Protein AF-A0A3G9GQE6-F1 (afdb_monomer_lite)

pLDDT: mean 73.75, std 19.45, range [26.8, 95.25]

Radius of gyration: 18.32 Å; chains: 1; bounding box: 42×32×56 Å

Foldseek 3Di:
DDDDLPDDPPQVPFAEEAEDQDPPPGDDDAQVNLCVLVVNDPDDRPDHHYDPDLVVSVVCVLVVRGDYDDDLVVCQVVVVVVSDDDSDPRDDDDPDDDDDDDDPVCPPPPVSVVVVVVVVVVVPPQRVPDPPPPDDDDDDDDDD

Secondary structure (DSSP, 8-state):
------SPP-GGGSPEEEE---STT--PPPHHHHHHHTT--SS-TT-S-EESSHHHHHHHHHTTS-EE---HHHHHHHHHTTSS----------S--------GGGTT-HHHHHHHHHHHHHTTSPPTT----S--PPP-PPP-

InterPro domains:
  IPR005119 LysR, substrate-binding [PF03466] (22-122)
  IPR058163 LysR-type transcriptional regulator, proteobacterial-type [PTHR30537] (5-123)

Sequence (144 aa):
MSVELQQAPDFQCKTLLHVRSAPPSAHYPTWRQWFGEAGIMHLEPEAGPVFSEAYMALQAAMAGQGLVLGQSILVDHDMAAGRLVRMLDTPVSLRMSYYLLYPQQSQGELAFELFRTWLLDEIRLPLYGSTVSAGGQNPVLPHA

Organism: NCBI:txid332411

Structure (mmCIF, N/CA/C/O backbone):
data_AF-A0A3G9GQE6-F1
#
_entry.id   AF-A0A3G9GQE6-F1
#
loop_
_atom_site.group_PDB
_atom_site.id
_atom_site.type_symbol
_atom_site.label_atom_id
_atom_site.label_alt_id
_atom_site.label_comp_id
_atom_site.label_asym_id
_atom_site.label_entity_id
_atom_site.label_seq_id
_atom_site.pdbx_PDB_ins_code
_atom_site.Cartn_x
_atom_site.Cartn_y
_atom_site.Cartn_z
_atom_site.occupancy
_atom_site.B_iso_or_equiv
_atom_site.auth_seq_id
_atom_site.auth_comp_id
_atom_site.auth_asym_id
_atom_site.auth_atom_id
_atom_site.pdbx_PDB_model_num
ATOM 1 N N . MET A 1 1 ? -8.064 -12.660 -25.146 1.00 33.03 1 MET A N 1
ATOM 2 C CA . MET A 1 1 ? -6.657 -12.669 -25.596 1.00 33.03 1 MET A CA 1
ATOM 3 C C . MET A 1 1 ? -5.794 -12.695 -24.354 1.00 33.03 1 MET A C 1
ATOM 5 O O . MET A 1 1 ? -5.669 -11.675 -23.693 1.00 33.03 1 MET A O 1
ATOM 9 N N . SER A 1 2 ? -5.318 -13.879 -23.983 1.00 32.25 2 SER A N 1
ATOM 10 C CA . SER A 1 2 ? -4.455 -14.085 -22.821 1.00 32.25 2 SER A CA 1
ATOM 11 C C . SER A 1 2 ? -3.028 -13.728 -23.226 1.00 32.25 2 SER A C 1
ATOM 13 O O . SER A 1 2 ? -2.496 -14.328 -24.154 1.00 32.25 2 SER A O 1
ATOM 15 N N . VAL A 1 3 ? -2.444 -12.711 -22.598 1.00 32.44 3 VAL A N 1
ATOM 16 C CA . VAL A 1 3 ? -1.030 -12.370 -22.782 1.00 32.44 3 VAL A CA 1
ATOM 17 C C . VAL A 1 3 ? -0.255 -13.133 -21.714 1.00 32.44 3 VAL A C 1
ATOM 19 O O . VAL A 1 3 ? -0.308 -12.782 -20.538 1.00 32.44 3 VAL A O 1
ATOM 22 N N . GLU A 1 4 ? 0.425 -14.204 -22.116 1.00 34.69 4 GLU A N 1
ATOM 23 C CA . GLU A 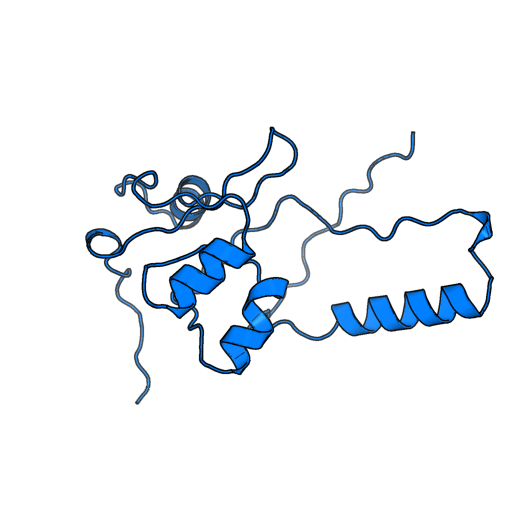1 4 ? 1.463 -14.847 -21.309 1.00 34.69 4 GLU A CA 1
ATOM 24 C C . GLU A 1 4 ? 2.652 -13.883 -21.173 1.00 34.69 4 GLU A C 1
ATOM 26 O O . GLU A 1 4 ? 3.392 -13.645 -22.123 1.00 34.69 4 GLU A O 1
ATOM 31 N N . LEU A 1 5 ? 2.841 -13.309 -19.983 1.00 39.94 5 LEU A N 1
ATOM 32 C CA . LEU A 1 5 ? 3.949 -12.402 -19.646 1.00 39.94 5 LEU A CA 1
ATOM 33 C C . LEU A 1 5 ? 5.249 -13.164 -19.297 1.00 39.94 5 LEU A C 1
ATOM 35 O O . LEU A 1 5 ? 5.945 -12.820 -18.349 1.00 39.94 5 LEU A O 1
ATOM 39 N N . GLN A 1 6 ? 5.612 -14.203 -20.062 1.00 40.12 6 GLN A N 1
ATOM 40 C CA . GLN A 1 6 ? 6.830 -15.004 -19.817 1.00 40.12 6 GLN A CA 1
ATOM 41 C C . GLN A 1 6 ? 8.151 -14.335 -20.248 1.00 40.12 6 GLN A C 1
ATOM 43 O O . GLN A 1 6 ? 9.208 -14.961 -20.206 1.00 40.12 6 GLN A O 1
ATOM 48 N N . GLN A 1 7 ? 8.137 -13.062 -20.636 1.00 44.66 7 GLN A N 1
ATOM 49 C CA . GLN A 1 7 ? 9.364 -12.301 -20.864 1.00 44.66 7 GLN A CA 1
ATOM 50 C C . GLN A 1 7 ? 9.585 -11.386 -19.666 1.00 44.66 7 GLN A C 1
ATOM 52 O O . GLN A 1 7 ? 8.688 -10.621 -19.314 1.00 44.66 7 GLN A O 1
ATOM 57 N N . ALA A 1 8 ? 10.761 -11.490 -19.031 1.00 49.56 8 ALA A N 1
ATOM 58 C CA . ALA A 1 8 ? 11.165 -10.576 -17.968 1.00 49.56 8 ALA A CA 1
ATOM 59 C C . ALA A 1 8 ? 10.885 -9.145 -18.453 1.00 49.56 8 ALA A C 1
ATOM 61 O O . ALA A 1 8 ? 11.387 -8.775 -19.519 1.00 49.56 8 ALA A O 1
ATOM 62 N N . PRO A 1 9 ? 10.020 -8.380 -17.765 1.00 56.22 9 PRO A N 1
ATOM 63 C CA . PRO A 1 9 ? 9.623 -7.079 -18.258 1.00 56.22 9 PRO A CA 1
ATOM 64 C C . PRO A 1 9 ? 10.869 -6.226 -18.427 1.00 56.22 9 PRO A C 1
ATOM 66 O O . PRO A 1 9 ? 11.751 -6.225 -17.569 1.00 56.22 9 PRO A O 1
ATOM 69 N N . ASP A 1 10 ? 10.952 -5.530 -19.557 1.00 62.34 10 ASP A N 1
ATOM 70 C CA . ASP A 1 10 ? 12.074 -4.650 -19.834 1.00 62.34 10 ASP A CA 1
ATOM 71 C C . ASP A 1 10 ? 12.004 -3.434 -18.901 1.00 62.34 10 ASP A C 1
ATOM 73 O O . ASP A 1 10 ? 11.392 -2.403 -19.195 1.00 62.34 10 ASP A O 1
ATOM 77 N N . PHE A 1 11 ? 12.597 -3.595 -17.720 1.00 62.88 11 PHE A N 1
ATOM 78 C CA . PHE A 1 11 ? 12.729 -2.551 -16.717 1.00 62.88 11 PHE A CA 1
ATOM 79 C C . PHE A 1 11 ? 13.623 -1.407 -17.204 1.00 62.88 11 PHE A C 1
ATOM 81 O O . PHE A 1 11 ? 13.519 -0.308 -16.666 1.00 62.88 11 PHE A O 1
ATOM 88 N N . GLN A 1 12 ? 14.458 -1.620 -18.232 1.00 60.50 12 GLN A N 1
ATOM 89 C CA . GLN A 1 12 ? 15.376 -0.592 -18.734 1.00 60.50 12 GLN A CA 1
ATOM 90 C C . GLN A 1 12 ? 14.626 0.577 -19.389 1.00 60.50 12 GLN A C 1
ATOM 92 O O . GLN A 1 12 ? 15.123 1.701 -19.389 1.00 60.50 12 GLN A O 1
ATOM 97 N N . CYS A 1 13 ? 13.406 0.344 -19.885 1.00 60.22 13 CYS A N 1
ATOM 98 C CA . CYS A 1 13 ? 12.581 1.368 -20.530 1.00 60.22 13 CYS A CA 1
ATOM 99 C C . CYS A 1 13 ? 11.492 1.970 -19.621 1.00 60.22 13 CYS A C 1
ATOM 101 O O . CYS A 1 13 ? 10.668 2.758 -20.098 1.00 60.22 13 CYS A O 1
ATOM 103 N N . LYS A 1 14 ? 11.414 1.585 -18.339 1.00 75.44 14 LYS A N 1
ATOM 104 C CA . LYS A 1 14 ? 10.328 2.005 -17.436 1.00 75.44 14 LYS A CA 1
ATOM 105 C C . LYS A 1 14 ? 10.869 2.779 -16.241 1.00 75.44 14 LYS A C 1
ATOM 107 O O . LYS A 1 14 ? 11.758 2.321 -15.537 1.00 75.44 14 LYS A O 1
ATOM 112 N N . THR A 1 15 ? 10.271 3.937 -15.975 1.00 86.75 15 THR A N 1
ATOM 113 C CA . THR A 1 15 ? 10.557 4.721 -14.772 1.00 86.75 15 THR A CA 1
ATOM 114 C C . THR A 1 15 ? 10.114 3.947 -13.534 1.00 86.75 15 THR A C 1
ATOM 116 O O . THR A 1 15 ? 8.944 3.574 -13.423 1.00 86.75 15 THR A O 1
ATOM 119 N N . LEU A 1 16 ? 11.031 3.731 -12.594 1.00 89.06 16 LEU A N 1
ATOM 120 C CA . LEU A 1 16 ? 10.719 3.175 -11.282 1.00 89.06 16 LEU A CA 1
ATOM 121 C C . LEU A 1 16 ? 10.343 4.318 -10.338 1.00 89.06 16 LEU A C 1
ATOM 123 O O . LEU A 1 16 ? 11.099 5.272 -10.154 1.00 89.06 16 LEU A O 1
ATOM 127 N N . LEU A 1 17 ? 9.145 4.244 -9.773 1.00 90.75 17 LEU A N 1
ATOM 128 C CA . LEU A 1 17 ? 8.634 5.202 -8.803 1.00 90.75 17 LEU A CA 1
ATOM 129 C C . LEU A 1 17 ? 8.985 4.702 -7.404 1.00 90.75 17 LEU A C 1
ATOM 131 O O . LEU A 1 17 ? 8.711 3.549 -7.049 1.00 90.75 17 LEU A O 1
ATOM 135 N N . HIS A 1 18 ? 9.594 5.581 -6.617 1.00 89.12 18 HIS A N 1
ATOM 136 C CA . HIS A 1 18 ? 10.121 5.267 -5.295 1.00 89.12 18 HIS A CA 1
ATOM 137 C C . HIS A 1 18 ? 9.292 5.933 -4.210 1.00 89.12 18 HIS A C 1
ATOM 139 O O . HIS A 1 18 ? 8.846 7.069 -4.361 1.00 89.12 18 HIS A O 1
ATOM 145 N N . VAL A 1 19 ? 9.145 5.255 -3.078 1.00 86.44 19 VAL A N 1
ATOM 146 C CA . VAL A 1 19 ? 8.570 5.838 -1.864 1.00 86.44 19 VAL A CA 1
ATOM 147 C C . VAL A 1 19 ? 9.692 6.000 -0.858 1.00 86.44 19 VAL A C 1
ATOM 149 O O . VAL A 1 19 ? 10.452 5.066 -0.600 1.00 86.44 19 VAL A O 1
ATOM 152 N N . ARG A 1 20 ? 9.814 7.199 -0.295 1.00 81.81 20 ARG A N 1
ATOM 153 C CA . ARG A 1 20 ? 10.787 7.505 0.743 1.00 81.81 20 ARG A CA 1
ATOM 154 C C . ARG A 1 20 ? 10.504 6.618 1.947 1.00 81.81 20 ARG A C 1
ATOM 156 O O . ARG A 1 20 ? 9.512 6.793 2.644 1.00 81.81 20 ARG A O 1
ATOM 163 N N . SER A 1 21 ? 11.406 5.687 2.208 1.00 65.81 21 SER A N 1
ATOM 164 C CA . SER A 1 21 ? 11.436 4.991 3.483 1.00 65.81 21 SER A CA 1
ATOM 165 C C . SER A 1 21 ? 11.878 5.986 4.557 1.00 65.81 21 SER A C 1
ATOM 167 O O . SER A 1 21 ? 12.932 6.613 4.428 1.00 65.81 21 SER A O 1
ATOM 169 N N . ALA A 1 22 ? 11.081 6.151 5.610 1.00 54.38 22 ALA A N 1
ATOM 170 C CA . ALA A 1 22 ? 11.507 6.858 6.817 1.00 54.38 22 ALA A CA 1
ATOM 171 C C . ALA A 1 22 ? 12.584 6.000 7.561 1.00 54.38 22 ALA A C 1
ATOM 173 O O . ALA A 1 22 ? 12.948 4.937 7.041 1.00 54.38 22 ALA A O 1
ATOM 174 N N . PRO A 1 23 ? 13.165 6.441 8.704 1.00 52.03 23 PRO A N 1
ATOM 175 C CA . PRO A 1 23 ? 14.350 5.816 9.334 1.00 52.03 23 PRO A CA 1
ATOM 176 C C . PRO A 1 23 ? 14.163 4.306 9.664 1.00 52.03 23 PRO A C 1
ATOM 178 O O . PRO A 1 23 ? 13.052 3.807 9.505 1.00 52.03 23 PRO A O 1
ATOM 181 N N . PRO A 1 24 ? 15.212 3.562 10.107 1.00 50.72 24 PRO A N 1
ATOM 182 C CA . PRO A 1 24 ? 15.397 2.090 10.015 1.00 50.72 24 PRO A CA 1
ATOM 183 C C . PRO A 1 24 ? 14.236 1.147 10.382 1.00 50.72 24 PRO A C 1
ATOM 185 O O . PRO A 1 24 ? 14.308 -0.048 10.117 1.00 50.72 24 PRO A O 1
ATOM 188 N N . SER A 1 25 ? 13.192 1.655 11.028 1.00 50.91 25 SER A N 1
ATOM 189 C CA . SER A 1 25 ? 12.010 0.928 11.474 1.00 50.91 25 SER A CA 1
ATOM 190 C C . SER A 1 25 ? 10.818 0.977 10.513 1.00 50.91 25 SER A C 1
ATOM 192 O O . SER A 1 25 ? 9.900 0.191 10.706 1.00 50.91 25 SER A O 1
ATOM 194 N N . ALA A 1 26 ? 10.793 1.853 9.502 1.00 54.91 26 ALA A N 1
ATOM 195 C CA . ALA A 1 26 ? 9.646 2.025 8.600 1.00 54.91 26 ALA A CA 1
ATOM 196 C C . ALA A 1 26 ? 10.039 1.743 7.145 1.00 54.91 26 ALA A C 1
ATOM 198 O O . ALA A 1 26 ? 10.235 2.673 6.368 1.00 54.91 26 ALA A O 1
ATOM 199 N N . HIS A 1 27 ? 10.245 0.476 6.781 1.00 63.47 27 HIS A N 1
ATOM 200 C CA . HIS A 1 27 ? 10.749 0.123 5.449 1.00 63.47 27 HIS A CA 1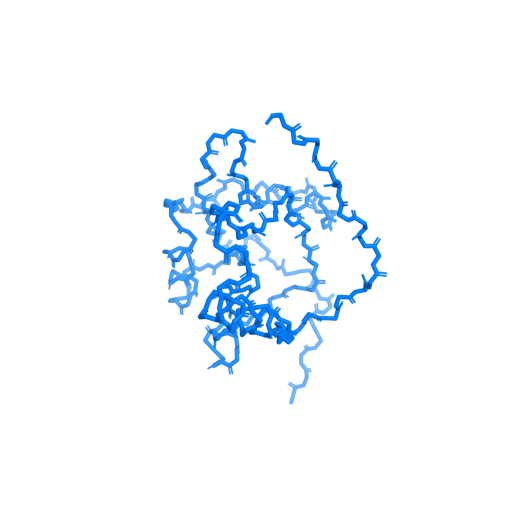
ATOM 201 C C . HIS A 1 27 ? 9.621 -0.337 4.532 1.00 63.47 27 HIS A C 1
ATOM 203 O O . HIS A 1 27 ? 9.225 -1.502 4.527 1.00 63.47 27 HIS A O 1
ATOM 209 N N . TYR A 1 28 ? 9.133 0.603 3.717 1.00 69.12 28 TYR A N 1
ATOM 210 C CA . TYR A 1 28 ? 8.540 0.247 2.432 1.00 69.12 28 TYR A CA 1
ATOM 211 C C . TYR A 1 28 ? 9.578 -0.564 1.636 1.00 69.12 28 TYR A C 1
ATOM 213 O O . TYR A 1 28 ? 10.760 -0.200 1.646 1.00 69.12 28 TYR A O 1
ATOM 221 N N . PRO A 1 29 ? 9.182 -1.659 0.965 1.00 75.00 29 PRO A N 1
ATOM 222 C CA . PRO A 1 29 ? 10.111 -2.457 0.181 1.00 75.00 29 PRO A CA 1
ATOM 223 C C . PRO A 1 29 ? 10.703 -1.572 -0.916 1.00 75.00 29 PRO A C 1
ATOM 225 O O . PRO A 1 29 ? 9.985 -0.864 -1.621 1.00 75.00 29 PRO A O 1
ATOM 228 N N . THR A 1 30 ? 12.027 -1.582 -1.033 1.00 82.00 30 THR A N 1
ATOM 229 C CA . THR A 1 30 ? 12.731 -0.822 -2.071 1.00 82.00 30 THR A CA 1
ATOM 230 C C . THR A 1 30 ? 12.841 -1.656 -3.341 1.00 82.00 30 THR A C 1
ATOM 232 O O . THR A 1 30 ? 12.889 -2.886 -3.278 1.00 82.00 30 THR A O 1
ATOM 235 N N . TRP A 1 31 ? 12.969 -1.005 -4.501 1.00 84.88 31 TRP A N 1
ATOM 236 C CA . TRP A 1 31 ? 13.258 -1.706 -5.756 1.00 84.88 31 TRP A CA 1
ATOM 237 C C . TRP A 1 31 ? 14.531 -2.551 -5.668 1.00 84.88 31 TRP A C 1
ATOM 239 O O . TRP A 1 31 ? 14.550 -3.658 -6.189 1.00 84.88 31 TRP A O 1
ATOM 249 N N . ARG A 1 32 ? 15.554 -2.101 -4.925 1.00 81.62 32 ARG A N 1
ATOM 250 C CA . ARG A 1 32 ? 16.761 -2.899 -4.646 1.00 81.62 32 ARG A CA 1
ATOM 251 C C . ARG A 1 32 ? 16.435 -4.210 -3.929 1.00 81.62 32 ARG A C 1
ATOM 253 O O . ARG A 1 32 ? 16.938 -5.254 -4.331 1.00 81.62 32 ARG A O 1
ATOM 260 N N . GLN A 1 33 ? 15.607 -4.162 -2.884 1.00 80.88 33 GLN A N 1
ATOM 261 C CA . GLN A 1 33 ? 15.185 -5.372 -2.177 1.00 80.88 33 GLN A CA 1
ATOM 262 C C . GLN A 1 33 ? 14.390 -6.293 -3.108 1.00 80.88 33 GLN A C 1
ATOM 264 O O . GLN A 1 33 ? 14.679 -7.484 -3.176 1.00 80.88 33 GLN A O 1
ATOM 269 N N . TRP A 1 34 ? 13.433 -5.733 -3.851 1.00 84.50 34 TRP A N 1
ATOM 270 C CA . TRP A 1 34 ? 12.599 -6.506 -4.764 1.00 84.50 34 TRP A CA 1
ATOM 271 C C . TRP A 1 34 ? 13.419 -7.172 -5.876 1.00 84.50 34 TRP A C 1
ATOM 273 O O . TRP A 1 34 ? 13.261 -8.366 -6.101 1.00 84.50 34 TRP A O 1
ATOM 283 N N . PHE A 1 35 ? 14.356 -6.458 -6.508 1.00 83.62 35 PHE A N 1
ATOM 284 C CA . PHE A 1 35 ? 15.249 -7.034 -7.517 1.00 83.62 35 PHE A CA 1
ATOM 285 C C . PHE A 1 35 ? 16.134 -8.147 -6.943 1.00 83.62 35 PHE A C 1
ATOM 287 O O . PHE A 1 35 ? 16.301 -9.181 -7.588 1.00 83.62 35 PHE A O 1
ATOM 294 N N . GLY A 1 36 ? 16.639 -7.976 -5.715 1.00 81.69 36 GLY A N 1
ATOM 295 C CA . GLY A 1 36 ? 17.397 -9.013 -5.014 1.00 81.69 36 GLY A CA 1
ATOM 296 C C . GLY A 1 36 ? 16.582 -10.288 -4.775 1.00 81.69 36 GLY A C 1
ATOM 297 O O . GLY A 1 36 ? 17.060 -11.381 -5.071 1.00 81.69 36 GLY A O 1
ATOM 298 N N . GLU A 1 37 ? 15.341 -10.156 -4.301 1.00 81.12 37 GLU A N 1
ATOM 299 C CA . GLU A 1 37 ? 14.430 -11.294 -4.091 1.00 81.12 37 GLU A CA 1
ATOM 300 C C . GLU A 1 37 ? 13.932 -11.901 -5.417 1.00 81.12 37 GLU A C 1
ATOM 302 O O . GLU A 1 37 ? 13.713 -13.108 -5.500 1.00 81.12 37 GLU A O 1
ATOM 307 N N . ALA A 1 38 ? 13.831 -11.097 -6.480 1.00 79.69 38 ALA A N 1
ATOM 308 C CA . ALA A 1 38 ? 13.475 -11.537 -7.828 1.00 79.69 38 ALA A CA 1
ATOM 309 C C . ALA A 1 38 ? 14.652 -12.149 -8.621 1.00 79.69 38 ALA A C 1
ATOM 311 O O . ALA A 1 38 ? 14.455 -12.590 -9.753 1.00 79.69 38 ALA A O 1
ATOM 312 N N . GLY A 1 39 ? 15.873 -12.173 -8.068 1.00 80.25 39 GLY A N 1
ATOM 313 C CA . GLY A 1 39 ? 17.064 -12.715 -8.737 1.00 80.25 39 GLY A CA 1
ATOM 314 C C . GLY A 1 39 ? 17.625 -11.835 -9.865 1.00 80.25 39 GLY A C 1
ATOM 315 O O . GLY A 1 39 ? 18.405 -12.305 -10.694 1.00 80.25 39 GLY A O 1
ATOM 316 N N . ILE A 1 40 ? 17.248 -10.558 -9.911 1.00 78.56 40 ILE A N 1
ATOM 317 C CA . ILE A 1 40 ? 17.663 -9.591 -10.930 1.00 78.56 40 ILE A CA 1
ATOM 318 C C . ILE A 1 40 ? 18.815 -8.753 -10.360 1.00 78.56 40 ILE A C 1
ATOM 320 O O . ILE A 1 40 ? 18.611 -7.903 -9.504 1.00 78.56 40 ILE A O 1
ATOM 324 N N . MET A 1 41 ? 20.043 -8.986 -10.829 1.00 67.88 41 MET A N 1
ATOM 325 C CA . MET A 1 41 ? 21.250 -8.345 -10.264 1.00 67.88 41 MET A CA 1
ATOM 326 C C . MET A 1 41 ? 21.920 -7.317 -11.189 1.00 67.88 41 MET A C 1
ATOM 328 O O . MET A 1 41 ? 22.914 -6.713 -10.808 1.00 67.88 41 MET A O 1
ATOM 332 N N . HIS A 1 42 ? 21.418 -7.139 -12.413 1.00 67.06 42 HIS A N 1
ATOM 333 C CA . HIS A 1 42 ? 22.076 -6.353 -13.469 1.00 67.06 42 HIS A CA 1
ATOM 334 C C . HIS A 1 42 ? 21.421 -4.986 -13.736 1.00 67.06 42 HIS A C 1
ATOM 336 O O . HIS A 1 42 ? 21.846 -4.271 -14.639 1.00 67.06 42 HIS A O 1
ATOM 342 N N . LEU A 1 43 ? 20.373 -4.636 -12.987 1.00 68.75 43 LEU A N 1
ATOM 343 C CA . LEU A 1 43 ? 19.646 -3.373 -13.105 1.00 68.75 43 LEU A CA 1
ATOM 344 C C . LEU A 1 43 ? 19.971 -2.488 -11.903 1.00 68.75 43 LEU A C 1
ATOM 346 O O . LEU A 1 43 ? 19.824 -2.924 -10.764 1.00 68.75 43 LEU A O 1
ATOM 350 N N . GLU A 1 44 ? 20.383 -1.246 -12.163 1.00 66.06 44 GLU A N 1
ATOM 351 C CA . GLU A 1 44 ? 20.565 -0.230 -11.125 1.00 66.06 44 GLU A CA 1
ATOM 352 C C . GLU A 1 44 ? 19.190 0.283 -10.662 1.00 66.06 44 GLU A C 1
ATOM 354 O O . GLU A 1 44 ? 18.513 0.981 -11.421 1.00 66.06 44 GLU A O 1
ATOM 359 N N . PRO A 1 45 ? 18.732 -0.045 -9.437 1.00 64.31 45 PRO A N 1
ATOM 360 C CA . PRO A 1 45 ? 17.353 0.212 -9.029 1.00 64.31 45 PRO A CA 1
ATOM 361 C C . PRO A 1 45 ? 17.066 1.678 -8.711 1.00 64.31 45 PRO A C 1
ATOM 363 O O . PRO A 1 45 ? 15.906 2.044 -8.580 1.00 64.31 45 PRO A O 1
ATOM 366 N N . GLU A 1 46 ? 18.092 2.500 -8.480 1.00 63.41 46 GLU A N 1
ATOM 367 C CA . GLU A 1 46 ? 17.945 3.779 -7.766 1.00 63.41 46 GLU A CA 1
ATOM 368 C C . GLU A 1 46 ? 17.593 4.982 -8.648 1.00 63.41 46 GLU A C 1
ATOM 370 O O . GLU A 1 46 ? 17.457 6.096 -8.145 1.00 63.41 46 GLU A O 1
ATOM 375 N N . ALA A 1 47 ? 17.399 4.791 -9.952 1.00 70.25 47 ALA A N 1
ATOM 376 C CA . ALA A 1 47 ? 16.960 5.872 -10.823 1.00 70.25 47 ALA A CA 1
ATOM 377 C C . ALA A 1 47 ? 15.436 6.072 -10.734 1.00 70.25 47 ALA A C 1
ATOM 379 O O . ALA A 1 47 ? 14.663 5.126 -10.897 1.00 70.25 47 ALA A O 1
ATOM 380 N N . GLY A 1 48 ? 14.997 7.316 -10.516 1.00 83.56 48 GLY A N 1
ATOM 381 C CA . GLY A 1 48 ? 13.600 7.719 -10.693 1.00 83.56 48 GLY A CA 1
ATOM 382 C C . GLY A 1 48 ? 13.057 8.698 -9.644 1.00 83.56 48 GLY A C 1
ATOM 383 O O . GLY A 1 48 ? 13.757 9.071 -8.701 1.00 83.56 48 GLY A O 1
ATOM 384 N N . PRO A 1 49 ? 11.802 9.153 -9.809 1.00 88.19 49 PRO A N 1
ATOM 385 C CA . PRO A 1 49 ? 11.131 10.039 -8.864 1.00 88.19 49 PRO A CA 1
ATOM 386 C C . PRO A 1 49 ? 10.937 9.387 -7.491 1.00 88.19 49 PRO A C 1
ATOM 388 O O . PRO A 1 49 ? 10.506 8.236 -7.396 1.00 88.19 49 PRO A O 1
ATOM 391 N N . VAL A 1 50 ? 11.187 10.158 -6.429 1.00 89.38 50 VAL A N 1
ATOM 392 C CA . VAL A 1 50 ? 10.972 9.743 -5.037 1.00 89.38 50 VAL A CA 1
ATOM 393 C C . VAL A 1 50 ? 9.831 10.550 -4.426 1.00 89.38 50 VAL A C 1
ATOM 395 O O . VAL A 1 50 ? 9.917 11.771 -4.283 1.00 89.38 50 VAL A O 1
ATOM 398 N N . PHE A 1 51 ? 8.780 9.857 -4.009 1.00 89.44 51 PHE A N 1
ATOM 399 C CA . PHE A 1 51 ? 7.619 10.421 -3.330 1.00 89.44 51 PHE A CA 1
ATOM 400 C C . PHE A 1 51 ? 7.765 10.271 -1.817 1.00 89.44 51 PHE A C 1
ATOM 402 O O . PHE A 1 51 ? 8.404 9.339 -1.338 1.00 89.44 51 PHE A O 1
ATOM 409 N N . SER A 1 52 ? 7.190 11.181 -1.031 1.00 86.75 52 SER A N 1
ATOM 410 C CA . SER A 1 52 ? 7.192 11.043 0.433 1.00 86.75 52 SER A CA 1
ATOM 411 C C . SER A 1 52 ? 6.214 9.987 0.944 1.00 86.75 52 SER A C 1
ATOM 413 O O . SER A 1 52 ? 6.484 9.405 1.982 1.00 86.75 52 SER A O 1
ATOM 415 N N . GLU A 1 53 ? 5.131 9.715 0.211 1.00 84.56 53 GLU A N 1
ATOM 416 C CA . GLU A 1 53 ? 4.067 8.796 0.628 1.00 84.56 53 GLU A CA 1
ATOM 417 C C . GLU A 1 53 ? 3.724 7.802 -0.478 1.00 84.56 53 GLU A C 1
ATOM 419 O O . GLU A 1 53 ? 3.735 8.148 -1.665 1.00 84.56 53 GLU A O 1
ATOM 424 N N . ALA A 1 54 ? 3.339 6.585 -0.085 1.00 85.81 54 ALA A N 1
ATOM 425 C CA . ALA A 1 54 ? 2.957 5.527 -1.020 1.00 85.81 54 ALA A CA 1
ATOM 426 C C . ALA A 1 54 ? 1.780 5.933 -1.913 1.00 85.81 54 ALA A C 1
ATOM 428 O O . ALA A 1 54 ? 1.813 5.694 -3.117 1.00 85.81 54 ALA A O 1
ATOM 429 N N . TYR A 1 55 ? 0.783 6.623 -1.352 1.00 88.31 55 TYR A N 1
ATOM 430 C CA . TYR A 1 55 ? -0.374 7.085 -2.117 1.00 88.31 55 TYR A CA 1
ATOM 431 C C . TYR A 1 55 ? 0.021 7.991 -3.294 1.00 88.31 55 TYR A C 1
ATOM 433 O O . TYR A 1 55 ? -0.509 7.839 -4.390 1.00 88.31 55 TYR A O 1
ATOM 441 N N . MET A 1 56 ? 0.996 8.889 -3.116 1.00 91.31 56 MET A N 1
ATOM 442 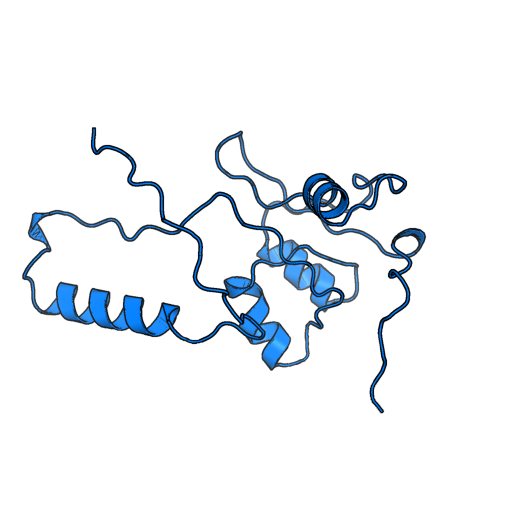C CA . MET A 1 56 ? 1.450 9.765 -4.204 1.00 91.31 56 MET A CA 1
ATOM 443 C C . MET A 1 56 ? 2.137 8.983 -5.328 1.00 91.31 56 MET A C 1
ATOM 445 O O . MET A 1 56 ? 1.882 9.250 -6.502 1.00 91.31 56 MET A O 1
ATOM 449 N N . ALA A 1 57 ? 2.956 7.987 -4.980 1.00 91.69 57 ALA A N 1
ATOM 450 C CA . ALA A 1 57 ? 3.578 7.110 -5.969 1.00 91.69 57 ALA A CA 1
ATOM 451 C C . ALA A 1 57 ? 2.537 6.257 -6.720 1.00 91.69 57 ALA A C 1
ATOM 453 O O . ALA A 1 57 ? 2.663 6.060 -7.928 1.00 91.69 57 ALA A O 1
ATOM 454 N N . LEU A 1 58 ? 1.480 5.802 -6.034 1.00 91.44 58 LEU A N 1
ATOM 455 C CA . LEU A 1 58 ? 0.360 5.087 -6.657 1.00 91.44 58 LEU A CA 1
ATOM 456 C C . LEU A 1 58 ? -0.399 5.969 -7.653 1.00 91.44 58 LEU A C 1
ATOM 458 O O . LEU A 1 58 ? -0.641 5.537 -8.777 1.00 91.44 58 LEU A O 1
ATOM 462 N N . GLN A 1 59 ? -0.709 7.218 -7.291 1.00 92.50 59 GLN A N 1
ATOM 463 C CA . GLN A 1 59 ? -1.361 8.157 -8.211 1.00 92.50 59 GLN A CA 1
ATOM 464 C C . GLN A 1 59 ? -0.504 8.427 -9.458 1.00 92.50 59 GLN A C 1
ATOM 466 O O . GLN A 1 59 ? -1.021 8.451 -10.574 1.00 92.50 59 GLN A O 1
ATOM 471 N N . ALA A 1 60 ? 0.814 8.565 -9.294 1.00 92.50 60 ALA A N 1
ATOM 472 C CA . ALA A 1 60 ? 1.744 8.693 -10.415 1.00 92.50 60 ALA A CA 1
ATOM 473 C C . ALA A 1 60 ? 1.748 7.443 -11.320 1.00 92.50 60 ALA A C 1
ATOM 475 O O . ALA A 1 60 ? 1.723 7.570 -12.547 1.00 92.50 60 ALA A O 1
ATOM 476 N N . ALA A 1 61 ? 1.713 6.239 -10.740 1.00 93.00 61 ALA A N 1
ATOM 477 C CA . ALA A 1 61 ? 1.612 4.992 -11.501 1.00 93.00 61 ALA A CA 1
ATOM 478 C C . ALA A 1 61 ? 0.288 4.890 -12.275 1.00 93.00 61 ALA A C 1
ATOM 480 O O . ALA A 1 61 ? 0.296 4.560 -13.460 1.00 93.00 61 ALA A O 1
ATOM 481 N N . MET A 1 62 ? -0.837 5.244 -11.645 1.00 91.75 62 MET A N 1
ATOM 482 C CA . MET A 1 62 ? -2.157 5.296 -12.292 1.00 91.75 62 MET A CA 1
ATOM 483 C C . MET A 1 62 ? -2.203 6.309 -13.441 1.00 91.75 62 MET A C 1
ATOM 485 O O . MET A 1 62 ? -2.879 6.083 -14.441 1.00 91.75 62 MET A O 1
ATOM 489 N N . ALA A 1 63 ? -1.452 7.407 -13.331 1.00 92.38 63 ALA A N 1
ATOM 490 C CA . ALA A 1 63 ? -1.270 8.384 -14.402 1.00 92.38 63 ALA A CA 1
ATOM 491 C C . ALA A 1 63 ? -0.295 7.916 -15.507 1.00 92.38 63 ALA A C 1
ATOM 493 O O . ALA A 1 63 ? 0.018 8.686 -16.414 1.00 92.38 63 ALA A O 1
ATOM 494 N N . GLY A 1 64 ? 0.207 6.678 -15.441 1.00 89.62 64 GLY A N 1
ATOM 495 C CA . GLY A 1 64 ? 1.097 6.092 -16.445 1.00 89.62 64 GLY A CA 1
ATOM 496 C C . GLY A 1 64 ? 2.553 6.552 -16.353 1.00 89.62 64 GLY A C 1
ATOM 497 O O . GLY A 1 64 ? 3.308 6.364 -17.306 1.00 89.62 64 GLY A O 1
ATOM 498 N N . GLN A 1 65 ? 2.972 7.154 -15.235 1.00 90.44 65 GLN A N 1
ATOM 499 C CA . GLN A 1 65 ? 4.318 7.730 -15.098 1.00 90.44 65 GLN A CA 1
ATOM 500 C C . GLN A 1 65 ? 5.413 6.694 -14.819 1.00 90.44 65 GLN A C 1
ATOM 502 O O . GLN A 1 65 ? 6.595 7.028 -14.898 1.00 90.44 65 GLN A O 1
ATOM 507 N N . GLY A 1 66 ? 5.056 5.451 -14.491 1.00 89.88 66 GLY A N 1
ATOM 508 C CA . GLY A 1 66 ? 6.035 4.413 -14.194 1.00 89.88 66 GLY A CA 1
ATOM 509 C C . GLY A 1 66 ? 5.467 3.215 -13.446 1.00 89.88 66 GLY A C 1
ATOM 510 O O . GLY A 1 66 ? 4.255 3.050 -13.317 1.00 89.88 66 GLY A O 1
ATOM 511 N N . LEU A 1 67 ? 6.380 2.381 -12.956 1.00 90.56 67 LEU A N 1
ATOM 512 C CA . LEU A 1 67 ? 6.098 1.220 -12.119 1.00 90.56 67 LEU A CA 1
ATOM 513 C C . LEU A 1 67 ? 6.300 1.584 -10.652 1.00 90.56 67 LEU A C 1
ATOM 515 O O . LEU A 1 67 ? 7.237 2.300 -10.312 1.00 90.56 67 LEU A O 1
ATOM 519 N N . VAL A 1 68 ? 5.470 1.040 -9.768 1.00 90.69 68 VAL A N 1
ATOM 520 C CA . VAL A 1 68 ? 5.567 1.261 -8.321 1.00 90.69 68 VAL A CA 1
ATOM 521 C C . VAL A 1 68 ? 5.449 -0.064 -7.577 1.00 90.69 68 VAL A C 1
ATOM 523 O O . VAL A 1 68 ? 4.668 -0.934 -7.964 1.00 90.69 68 VAL A O 1
ATOM 526 N N 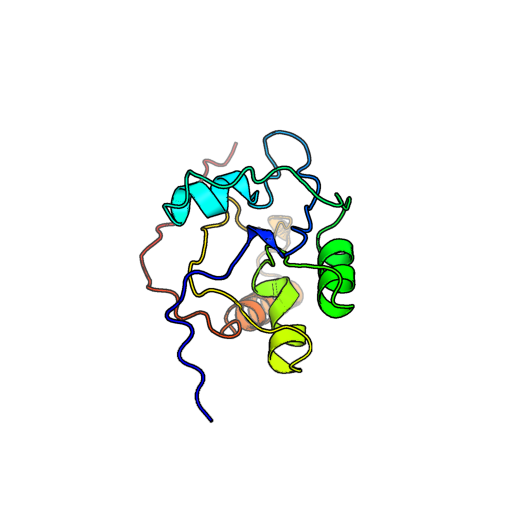. LEU A 1 69 ? 6.203 -0.208 -6.487 1.00 88.00 69 LEU A N 1
ATOM 527 C CA . LEU A 1 69 ? 5.976 -1.275 -5.517 1.00 88.00 69 LEU A CA 1
ATOM 528 C C . LEU A 1 69 ? 4.777 -0.894 -4.641 1.00 88.00 69 LEU A C 1
ATOM 530 O O . LEU A 1 69 ? 4.888 -0.072 -3.733 1.00 88.00 69 LEU A O 1
ATOM 534 N N . GLY A 1 70 ? 3.613 -1.462 -4.954 1.00 86.19 70 GLY A N 1
ATOM 535 C CA . GLY A 1 70 ? 2.370 -1.239 -4.218 1.00 86.19 70 GLY A CA 1
ATOM 536 C C . GLY A 1 70 ? 2.152 -2.270 -3.112 1.00 86.19 70 GLY A C 1
ATOM 537 O O . GLY A 1 70 ? 2.341 -3.466 -3.325 1.00 86.19 70 GLY A O 1
ATOM 538 N N . GLN A 1 71 ? 1.712 -1.820 -1.935 1.00 83.56 71 GLN A N 1
ATOM 539 C CA . GLN A 1 71 ? 1.194 -2.720 -0.902 1.00 83.56 71 GLN A CA 1
ATOM 540 C C . GLN A 1 71 ? -0.206 -3.186 -1.300 1.00 83.56 71 GLN A C 1
ATOM 542 O O . GLN A 1 71 ? -1.033 -2.337 -1.629 1.00 83.56 71 GLN A O 1
ATOM 547 N N . SER A 1 72 ? -0.489 -4.492 -1.221 1.00 80.44 72 SER A N 1
ATOM 548 C CA . SER A 1 72 ? -1.771 -5.071 -1.663 1.00 80.44 72 SER A CA 1
ATOM 549 C C . SER A 1 72 ? -2.978 -4.311 -1.103 1.00 80.44 72 SER A C 1
ATOM 551 O O . SER A 1 72 ? -3.818 -3.849 -1.862 1.00 80.44 72 SER A O 1
ATOM 553 N N . ILE A 1 73 ? -2.981 -4.021 0.203 1.00 79.94 73 ILE A N 1
ATOM 554 C CA . ILE A 1 73 ? -4.081 -3.302 0.865 1.00 79.94 73 ILE A CA 1
ATOM 555 C C . ILE A 1 73 ? -4.380 -1.915 0.268 1.00 79.94 73 ILE A C 1
ATOM 557 O O . ILE A 1 73 ? -5.514 -1.454 0.328 1.00 79.94 73 ILE A O 1
ATOM 561 N N . LEU A 1 74 ? -3.380 -1.247 -0.313 1.00 83.25 74 LEU A N 1
ATOM 562 C CA . LEU A 1 74 ? -3.541 0.079 -0.912 1.00 83.25 74 LEU A CA 1
ATOM 563 C C . LEU A 1 74 ? -3.936 0.014 -2.387 1.00 83.25 74 LEU A C 1
ATOM 565 O O . LEU A 1 74 ? -4.594 0.928 -2.871 1.00 83.25 74 LEU A O 1
ATOM 569 N N . VAL A 1 75 ? -3.514 -1.026 -3.109 1.00 87.94 75 VAL A N 1
ATOM 570 C CA . VAL A 1 75 ? -3.732 -1.129 -4.562 1.00 87.94 75 VAL A CA 1
ATOM 571 C C . VAL A 1 75 ? -4.960 -1.937 -4.936 1.00 87.94 75 VAL A C 1
ATOM 573 O O . VAL A 1 75 ? -5.404 -1.874 -6.076 1.00 87.94 75 VAL A O 1
ATOM 576 N N . ASP A 1 76 ? -5.511 -2.696 -4.001 1.00 85.19 76 ASP A N 1
ATOM 577 C CA . ASP A 1 76 ? -6.585 -3.652 -4.238 1.00 85.19 76 ASP A CA 1
ATOM 578 C C . ASP A 1 76 ? -7.802 -3.064 -4.940 1.00 85.19 76 ASP A C 1
ATOM 580 O O . ASP A 1 76 ? -8.267 -3.596 -5.949 1.00 85.19 76 ASP A O 1
ATOM 584 N N . HIS A 1 77 ? -8.289 -1.931 -4.440 1.00 85.50 77 HIS A N 1
ATOM 585 C CA . HIS A 1 77 ? -9.425 -1.247 -5.038 1.00 85.50 77 HIS A CA 1
ATOM 586 C C . HIS A 1 77 ? -9.104 -0.750 -6.459 1.00 85.50 77 H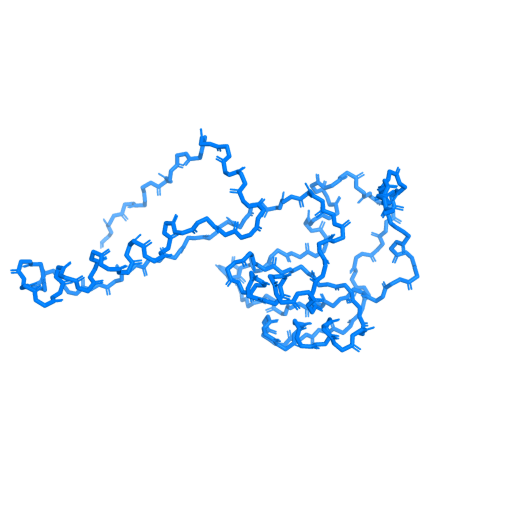IS A C 1
ATOM 588 O O . HIS A 1 77 ? -9.921 -0.886 -7.371 1.00 85.50 77 HIS A O 1
ATOM 594 N N . ASP A 1 78 ? -7.903 -0.207 -6.670 1.00 88.38 78 ASP A N 1
ATOM 595 C CA . ASP A 1 78 ? -7.454 0.290 -7.973 1.00 88.38 78 ASP A CA 1
ATOM 596 C C . ASP A 1 78 ? -7.196 -0.837 -8.984 1.00 88.38 78 ASP A C 1
ATOM 598 O O . ASP A 1 78 ? -7.462 -0.660 -10.176 1.00 88.38 78 ASP A O 1
ATOM 602 N N . MET A 1 79 ? -6.735 -2.004 -8.524 1.00 88.00 79 MET A N 1
ATOM 603 C CA . MET A 1 79 ? -6.599 -3.208 -9.347 1.00 88.00 79 MET A CA 1
ATOM 604 C C . MET A 1 79 ? -7.965 -3.781 -9.725 1.00 88.00 79 MET A C 1
ATOM 606 O O . MET A 1 79 ? -8.196 -4.071 -10.897 1.00 88.00 79 MET A O 1
ATOM 610 N N . ALA A 1 80 ? -8.897 -3.883 -8.770 1.00 87.44 80 ALA A N 1
ATOM 611 C CA . ALA A 1 80 ? -10.262 -4.340 -9.035 1.00 87.44 80 ALA A CA 1
ATOM 612 C C . ALA A 1 80 ? -10.997 -3.419 -10.025 1.00 87.44 80 ALA A C 1
ATOM 614 O O . ALA A 1 80 ? -11.775 -3.884 -10.856 1.00 87.44 80 ALA A O 1
ATOM 615 N N . ALA A 1 81 ? -10.715 -2.115 -9.976 1.00 88.50 81 ALA A N 1
ATOM 616 C CA . ALA A 1 81 ? -11.247 -1.134 -10.916 1.00 88.50 81 ALA A CA 1
ATOM 617 C C . ALA A 1 81 ? -10.502 -1.078 -12.266 1.00 88.50 81 ALA A C 1
ATOM 619 O O . ALA A 1 81 ? -10.864 -0.268 -13.121 1.00 88.50 81 ALA A O 1
ATOM 620 N N . GLY A 1 82 ? -9.450 -1.881 -12.463 1.00 88.06 82 GLY A N 1
ATOM 621 C CA . GLY A 1 82 ? -8.654 -1.915 -13.694 1.00 88.06 82 GLY A CA 1
ATOM 622 C C . GLY A 1 82 ? -7.798 -0.668 -13.944 1.00 88.06 82 GLY A C 1
ATOM 623 O O . GLY A 1 82 ? -7.309 -0.479 -15.056 1.00 88.06 82 GLY A O 1
ATOM 624 N N . ARG A 1 83 ? -7.613 0.193 -12.935 1.00 89.94 83 ARG A N 1
ATOM 625 C CA . ARG A 1 83 ? -6.749 1.387 -13.019 1.00 89.94 83 ARG A CA 1
ATOM 626 C C . ARG A 1 83 ? -5.277 1.043 -12.827 1.00 89.94 83 ARG A C 1
ATOM 628 O O . ARG A 1 83 ? -4.408 1.730 -13.353 1.00 89.94 83 ARG A O 1
ATOM 635 N N . LEU A 1 84 ? -5.010 -0.020 -12.075 1.00 90.12 84 LEU A N 1
ATOM 636 C CA . LEU A 1 84 ? -3.694 -0.623 -11.930 1.00 90.12 84 LEU A CA 1
ATOM 637 C C . LEU A 1 84 ? -3.732 -2.057 -12.445 1.00 90.12 84 LEU A C 1
ATOM 639 O O . LEU A 1 84 ? -4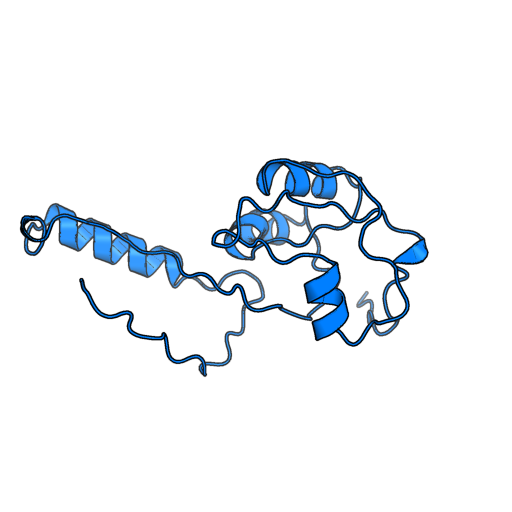.729 -2.761 -12.304 1.00 90.12 84 LEU A O 1
ATOM 643 N N . VAL A 1 85 ? -2.616 -2.500 -13.013 1.00 88.12 85 VAL A N 1
ATOM 644 C CA . VAL A 1 85 ? -2.421 -3.885 -13.438 1.00 88.12 85 VAL A CA 1
ATOM 645 C C . VAL A 1 85 ? -1.158 -4.407 -12.772 1.00 88.12 85 VAL A C 1
ATOM 647 O O . VAL A 1 85 ? -0.112 -3.757 -12.803 1.00 88.12 85 VAL A O 1
ATOM 650 N N . ARG A 1 86 ? -1.252 -5.593 -12.166 1.00 86.44 86 ARG A N 1
ATOM 651 C CA . ARG A 1 86 ? -0.093 -6.298 -11.618 1.00 86.44 86 ARG A CA 1
ATOM 652 C C . ARG A 1 86 ? 0.825 -6.709 -12.768 1.00 86.44 86 ARG A C 1
ATOM 654 O O . ARG A 1 86 ? 0.436 -7.506 -13.613 1.00 86.44 86 ARG A O 1
ATOM 661 N N . MET A 1 87 ? 2.040 -6.166 -12.786 1.00 80.75 87 MET A N 1
ATOM 662 C CA . MET A 1 87 ? 3.028 -6.491 -13.819 1.00 80.75 87 MET A CA 1
ATOM 663 C C . MET A 1 87 ? 3.725 -7.830 -13.550 1.00 80.75 87 MET A C 1
ATOM 665 O O . MET A 1 87 ? 4.063 -8.543 -14.488 1.00 80.75 87 MET A O 1
ATOM 669 N N . LEU A 1 88 ? 3.952 -8.156 -12.274 1.00 76.62 88 LEU A N 1
ATOM 670 C CA . LEU A 1 88 ? 4.713 -9.325 -11.845 1.00 76.62 88 LEU A CA 1
ATOM 671 C C . LEU A 1 88 ? 4.088 -9.993 -10.628 1.00 76.62 88 LEU A C 1
ATOM 673 O O . LEU A 1 88 ? 3.558 -9.325 -9.736 1.00 76.62 88 LEU A O 1
ATOM 677 N N . ASP A 1 89 ? 4.215 -11.316 -10.589 1.00 74.50 89 ASP A N 1
ATOM 678 C CA . ASP A 1 89 ? 3.669 -12.168 -9.533 1.00 74.50 89 ASP A CA 1
ATOM 679 C C . ASP A 1 89 ? 4.734 -12.603 -8.513 1.00 74.50 89 ASP A C 1
ATOM 681 O O . ASP A 1 89 ? 4.694 -13.696 -7.959 1.00 74.50 89 ASP A O 1
ATOM 685 N N . THR A 1 90 ? 5.721 -11.732 -8.276 1.00 77.38 90 THR A N 1
ATOM 686 C CA . THR A 1 90 ? 6.767 -11.932 -7.264 1.00 77.38 90 THR A CA 1
ATOM 687 C C . THR A 1 90 ? 6.452 -11.061 -6.048 1.00 77.38 90 THR A C 1
ATOM 689 O O . THR A 1 90 ? 6.859 -9.890 -6.017 1.00 77.38 90 THR A O 1
ATOM 692 N N . PRO A 1 91 ? 5.683 -11.567 -5.065 1.00 75.19 91 PRO A N 1
ATOM 693 C CA . PRO A 1 91 ? 5.445 -10.841 -3.831 1.00 75.19 91 PRO A CA 1
ATOM 694 C C . PRO A 1 91 ? 6.739 -10.755 -3.022 1.00 75.19 91 PRO A C 1
ATOM 696 O O . PRO A 1 91 ? 7.493 -11.719 -2.924 1.00 75.19 91 PRO A O 1
ATOM 699 N N . VAL A 1 92 ? 6.957 -9.601 -2.401 1.00 75.06 92 VAL A N 1
ATOM 700 C CA . VAL A 1 92 ? 8.013 -9.397 -1.406 1.00 75.06 92 VAL A CA 1
ATOM 701 C C . VAL A 1 92 ? 7.343 -9.214 -0.059 1.00 75.06 92 VAL A C 1
ATOM 703 O O . VAL A 1 92 ? 6.425 -8.400 0.080 1.00 75.06 92 VAL A O 1
ATOM 706 N N . SER A 1 93 ? 7.792 -9.976 0.935 1.00 70.06 93 SER A N 1
ATOM 707 C CA . SER A 1 93 ? 7.237 -9.897 2.283 1.00 70.06 93 SER A CA 1
ATOM 708 C C . SER A 1 93 ? 7.550 -8.543 2.908 1.00 70.06 93 SER A C 1
ATOM 710 O O . SER A 1 93 ? 8.711 -8.155 3.067 1.00 70.06 93 SER A O 1
ATOM 712 N N . LEU A 1 94 ? 6.500 -7.840 3.329 1.00 69.56 94 LEU A N 1
ATOM 713 C CA . LEU A 1 94 ? 6.653 -6.694 4.211 1.00 69.56 94 LEU A CA 1
ATOM 714 C C . LEU A 1 94 ? 7.166 -7.202 5.560 1.00 69.56 94 LEU A C 1
ATOM 716 O O . LEU A 1 94 ? 6.575 -8.089 6.169 1.00 69.56 94 LEU A O 1
ATOM 720 N N . ARG A 1 95 ? 8.262 -6.624 6.055 1.00 66.56 95 ARG A N 1
ATOM 721 C CA . ARG A 1 95 ? 8.807 -6.943 7.387 1.00 66.56 95 ARG A CA 1
ATOM 722 C C . ARG A 1 95 ? 8.038 -6.248 8.520 1.00 66.56 95 ARG A C 1
ATOM 724 O O . ARG A 1 95 ? 8.585 -6.066 9.603 1.00 66.56 95 ARG A O 1
ATOM 731 N N . MET A 1 96 ? 6.803 -5.812 8.266 1.00 67.81 96 MET A N 1
ATOM 732 C CA . MET A 1 96 ? 5.983 -5.062 9.214 1.00 67.81 96 MET A CA 1
ATOM 733 C C . MET A 1 96 ? 4.558 -5.601 9.263 1.00 67.81 96 MET A C 1
ATOM 735 O O . MET A 1 96 ? 3.995 -5.997 8.244 1.00 67.81 96 MET A O 1
ATOM 739 N N . SER A 1 97 ? 3.984 -5.541 10.461 1.00 73.81 97 SER A N 1
ATOM 740 C CA . SER A 1 97 ? 2.603 -5.917 10.751 1.00 73.81 97 SER A CA 1
ATOM 741 C C . SER A 1 97 ? 1.836 -4.694 11.250 1.00 73.81 97 SER A C 1
ATOM 743 O O . SER A 1 97 ? 2.403 -3.832 11.923 1.00 73.81 97 SER A O 1
ATOM 745 N N . TYR A 1 98 ? 0.542 -4.628 10.940 1.00 76.75 98 TYR A N 1
ATOM 746 C CA . TYR A 1 98 ? -0.366 -3.637 11.514 1.00 76.75 98 TYR A CA 1
ATOM 747 C C . TYR A 1 98 ? -0.893 -4.138 12.863 1.00 76.75 98 TYR A C 1
ATOM 749 O O . TYR A 1 98 ? -1.281 -5.299 12.985 1.00 76.75 98 TYR A O 1
ATOM 757 N N . TYR A 1 99 ? -0.921 -3.260 13.867 1.00 83.69 99 TYR A N 1
ATOM 758 C CA . TYR A 1 99 ? -1.383 -3.580 15.219 1.00 83.69 99 TYR A CA 1
ATOM 759 C C . TYR A 1 99 ? -2.552 -2.673 15.613 1.00 83.69 99 TYR A C 1
ATOM 761 O O . TYR A 1 99 ? -2.489 -1.459 15.429 1.00 83.69 99 TYR A O 1
ATOM 769 N N . LEU A 1 100 ? -3.600 -3.260 16.196 1.00 88.56 100 LEU A N 1
ATOM 770 C CA . LEU A 1 100 ? -4.673 -2.524 16.863 1.00 88.56 100 LEU A CA 1
ATOM 771 C C . LEU A 1 100 ? -4.273 -2.306 18.327 1.00 88.56 100 LEU A C 1
ATOM 773 O O . LEU A 1 100 ? -4.248 -3.258 19.105 1.00 88.56 100 LEU A O 1
ATOM 777 N N . LEU A 1 101 ? -3.954 -1.065 18.694 1.00 92.31 101 LEU A N 1
ATOM 778 C CA . LEU A 1 101 ? -3.607 -0.683 20.065 1.00 92.31 101 LEU A CA 1
ATOM 779 C C . LEU A 1 101 ? -4.819 -0.068 20.763 1.00 92.31 101 LEU A C 1
ATOM 781 O O . LEU A 1 101 ? -5.487 0.800 20.205 1.00 92.31 101 LEU A O 1
ATOM 785 N N . TYR A 1 102 ? -5.091 -0.509 21.987 1.00 90.25 102 TYR A N 1
ATOM 786 C CA . TYR A 1 102 ? -6.212 -0.033 22.791 1.00 90.25 102 TYR A CA 1
ATOM 787 C C . TYR A 1 102 ? -5.910 -0.190 24.290 1.00 90.25 102 TYR A C 1
ATOM 789 O O . TYR A 1 102 ? -5.126 -1.069 24.662 1.00 90.25 102 TYR A O 1
ATOM 797 N N . PRO A 1 103 ? -6.504 0.646 25.164 1.00 91.19 103 PRO A N 1
ATOM 798 C CA . PRO A 1 103 ? -6.371 0.495 26.609 1.00 91.19 103 PRO A CA 1
ATOM 799 C C . PRO A 1 103 ? -6.916 -0.855 27.074 1.00 91.19 103 PRO A C 1
ATOM 801 O O . PRO A 1 103 ? -7.955 -1.313 26.599 1.00 91.19 103 PRO A O 1
ATOM 804 N N . GLN A 1 104 ? -6.264 -1.475 28.057 1.00 88.31 104 GLN A N 1
ATOM 805 C CA . GLN A 1 104 ? -6.709 -2.767 28.588 1.00 88.31 104 GLN A CA 1
ATOM 806 C C . GLN A 1 104 ? -8.144 -2.709 29.140 1.00 88.31 104 GLN A C 1
ATOM 808 O O . GLN A 1 104 ? -8.880 -3.685 29.042 1.00 88.31 104 GLN A O 1
ATOM 813 N N . GLN A 1 105 ? -8.556 -1.554 29.665 1.00 90.69 105 GLN A N 1
ATOM 814 C CA . GLN A 1 105 ? -9.887 -1.308 30.220 1.00 90.69 105 GLN A CA 1
ATOM 815 C C . GLN A 1 105 ? -11.006 -1.343 29.170 1.00 90.69 105 GLN A C 1
ATOM 817 O O . GLN A 1 105 ? -12.161 -1.508 29.542 1.00 90.69 105 GLN A O 1
ATOM 822 N N . SER A 1 106 ? -10.682 -1.192 27.882 1.00 86.69 106 SER A N 1
ATOM 823 C CA . SER A 1 106 ? -11.660 -1.298 26.793 1.00 86.69 106 SER A CA 1
ATOM 824 C C . SER A 1 106 ? -12.071 -2.749 26.511 1.00 86.69 106 SER A C 1
ATOM 826 O O . SER A 1 106 ? -13.071 -2.978 25.835 1.00 86.69 106 SER A O 1
ATOM 828 N N . GLN A 1 107 ? -11.332 -3.740 27.029 1.00 83.19 107 GLN A N 1
ATOM 829 C CA . GLN A 1 107 ? -11.719 -5.146 26.900 1.00 83.19 107 GLN A CA 1
ATOM 830 C C . GLN A 1 107 ? -13.020 -5.424 27.653 1.00 83.19 107 GLN A C 1
ATOM 832 O O . GLN A 1 107 ? -13.159 -5.079 28.827 1.00 83.19 107 GLN A O 1
ATOM 837 N N . GLY A 1 108 ? -13.961 -6.086 26.978 1.00 84.38 108 GLY A N 1
ATOM 838 C CA . GLY A 1 108 ? -15.274 -6.408 27.541 1.00 84.38 108 GLY A CA 1
ATOM 839 C C . GLY A 1 108 ? -16.329 -5.306 27.398 1.00 84.38 108 GLY A C 1
ATOM 840 O O . GLY A 1 108 ? -17.493 -5.550 27.717 1.00 84.38 108 GLY A O 1
ATOM 841 N N . GLU A 1 109 ? -15.980 -4.127 26.873 1.00 93.94 109 GLU A N 1
ATOM 842 C CA . GLU A 1 109 ? -16.984 -3.156 26.439 1.00 93.94 109 GLU A CA 1
ATOM 843 C C . GLU A 1 109 ? -17.636 -3.638 25.135 1.00 93.94 109 GLU A C 1
ATOM 845 O O . GLU A 1 109 ? -16.958 -3.895 24.140 1.00 93.94 109 GLU A O 1
ATOM 850 N N . LEU A 1 110 ? -18.970 -3.731 25.117 1.00 93.81 110 LEU A N 1
ATOM 851 C CA . LEU A 1 110 ? -19.706 -4.267 23.968 1.00 93.81 110 LEU A CA 1
ATOM 852 C C . LEU A 1 110 ? -19.397 -3.510 22.667 1.00 93.81 110 LEU A C 1
ATOM 854 O O . LEU A 1 110 ? -19.195 -4.133 21.629 1.00 93.81 110 LEU A O 1
ATOM 858 N N . ALA A 1 111 ? -19.333 -2.178 22.720 1.00 93.94 111 ALA A N 1
ATOM 859 C CA . ALA A 1 111 ? -19.030 -1.358 21.549 1.00 93.94 111 ALA A CA 1
ATOM 860 C C . ALA A 1 111 ? -17.622 -1.638 20.997 1.00 93.94 111 ALA A C 1
ATOM 862 O O . ALA A 1 111 ? -17.443 -1.739 19.782 1.00 93.94 111 ALA A O 1
ATOM 863 N N . PHE A 1 112 ? -16.639 -1.820 21.885 1.00 94.62 112 PHE A N 1
ATOM 864 C CA . PHE A 1 112 ? -15.271 -2.147 21.500 1.00 94.62 112 PHE A CA 1
ATOM 865 C C . PHE A 1 112 ? -15.174 -3.537 20.868 1.00 94.62 112 PHE A C 1
ATOM 867 O O . PHE A 1 112 ? -14.593 -3.672 19.793 1.00 94.62 112 PHE A O 1
ATOM 874 N N . GLU A 1 113 ? -15.770 -4.563 21.482 1.00 94.12 113 GLU A N 1
ATOM 875 C CA . GLU A 1 113 ? -15.714 -5.925 20.936 1.00 94.12 113 GLU A CA 1
ATOM 876 C C . GLU A 1 113 ? -16.428 -6.029 19.581 1.00 94.12 113 GLU A C 1
ATOM 878 O O . GLU A 1 113 ? -15.933 -6.712 18.681 1.00 94.12 113 GLU A O 1
ATOM 883 N N . LEU A 1 114 ? -17.542 -5.308 19.394 1.00 95.25 114 LEU A N 1
ATOM 884 C CA . LEU A 1 114 ? -18.225 -5.224 18.100 1.00 95.25 114 LEU A CA 1
ATOM 885 C C . LEU A 1 114 ? -17.332 -4.581 17.035 1.00 95.25 114 LEU A C 1
ATOM 887 O O . LEU A 1 114 ? -17.169 -5.148 15.955 1.00 95.25 114 LEU A O 1
ATOM 891 N N . PHE A 1 115 ? -16.716 -3.436 17.341 1.00 94.31 115 PHE A N 1
ATOM 892 C CA . PHE A 1 115 ? -15.820 -2.755 16.406 1.00 94.31 115 PHE A CA 1
ATOM 893 C C . PHE A 1 115 ? -14.579 -3.592 16.081 1.00 94.31 115 PHE A C 1
ATOM 895 O O . PHE A 1 115 ? -14.221 -3.737 14.915 1.00 94.31 115 PHE A O 1
ATOM 902 N N . ARG A 1 116 ? -13.940 -4.181 17.097 1.00 93.56 116 ARG A N 1
ATOM 903 C CA . ARG A 1 116 ? -12.774 -5.055 16.933 1.00 93.56 116 ARG A CA 1
ATOM 904 C C . ARG A 1 116 ? -13.109 -6.263 16.064 1.00 93.56 116 ARG A C 1
ATOM 906 O O . ARG A 1 116 ? -12.316 -6.606 15.193 1.00 93.56 116 ARG A O 1
ATOM 913 N N . THR A 1 117 ? -14.258 -6.895 16.292 1.00 93.81 117 THR A N 1
ATOM 914 C CA . THR A 1 117 ? -14.705 -8.048 15.497 1.00 93.81 117 THR A CA 1
ATOM 915 C C . THR A 1 117 ? -14.940 -7.643 14.048 1.00 93.81 117 THR A C 1
ATOM 917 O O . THR A 1 117 ? -14.349 -8.244 13.157 1.00 93.81 117 THR A O 1
ATOM 920 N N . TRP A 1 118 ? -15.708 -6.574 13.821 1.00 94.19 118 TRP A N 1
ATOM 921 C CA . TRP A 1 118 ? -15.943 -6.041 12.480 1.00 94.19 118 TRP A CA 1
ATOM 922 C C . TRP A 1 118 ? -14.630 -5.709 11.756 1.00 94.19 118 TRP A C 1
ATOM 924 O O . TRP A 1 118 ? -14.415 -6.167 10.640 1.00 94.19 118 TRP A O 1
ATOM 934 N N . LEU A 1 119 ? -13.707 -4.995 12.410 1.00 91.81 119 LEU A N 1
ATOM 935 C CA . LEU A 1 119 ? -12.419 -4.624 11.821 1.00 91.81 119 LEU A CA 1
ATOM 936 C C . LEU A 1 119 ? -11.589 -5.855 11.431 1.00 91.81 119 LEU A C 1
ATOM 938 O O . LEU A 1 119 ? -10.965 -5.870 10.371 1.00 91.81 119 LEU A O 1
ATOM 942 N N . LEU A 1 120 ? -11.571 -6.885 12.285 1.00 89.75 120 LEU A N 1
ATOM 943 C CA . LEU A 1 120 ? -10.873 -8.138 12.000 1.00 89.75 120 LEU A CA 1
ATOM 944 C C . LEU A 1 120 ? -11.520 -8.921 10.851 1.00 89.75 120 LEU A C 1
ATOM 946 O O . LEU A 1 120 ? -10.813 -9.636 10.142 1.00 89.75 120 LEU A O 1
ATOM 950 N N . ASP A 1 121 ? -12.828 -8.795 10.655 1.00 89.31 121 ASP A N 1
ATOM 951 C CA . ASP A 1 121 ? -13.526 -9.417 9.532 1.00 89.31 121 ASP A CA 1
ATOM 952 C C . ASP A 1 121 ? -13.276 -8.667 8.214 1.00 89.31 121 ASP A C 1
ATOM 954 O O . ASP A 1 121 ? -13.021 -9.315 7.199 1.00 89.31 121 ASP A O 1
ATOM 958 N N . GLU A 1 122 ? -13.212 -7.331 8.227 1.00 86.00 122 GLU A N 1
ATOM 959 C CA . GLU A 1 122 ? -12.854 -6.530 7.042 1.00 86.00 122 GLU A CA 1
ATOM 960 C C . GLU A 1 122 ? -11.447 -6.863 6.518 1.00 86.00 122 GLU A C 1
ATOM 962 O O . GLU A 1 122 ? -11.246 -7.012 5.315 1.00 86.00 122 GLU A O 1
ATOM 967 N N . ILE A 1 123 ? -10.462 -7.054 7.405 1.00 83.56 123 ILE A N 1
ATOM 968 C CA . ILE A 1 123 ? -9.085 -7.396 6.988 1.00 83.56 123 ILE A CA 1
ATOM 969 C C . ILE A 1 123 ? -8.918 -8.858 6.548 1.00 83.56 123 ILE A C 1
ATOM 971 O O . ILE A 1 123 ? -7.891 -9.206 5.964 1.00 83.56 123 ILE A O 1
ATOM 975 N N . ARG A 1 124 ? -9.883 -9.733 6.857 1.00 76.81 124 ARG A N 1
ATOM 976 C CA . ARG A 1 124 ? -9.896 -11.132 6.394 1.00 76.81 124 ARG A CA 1
ATOM 977 C C . ARG A 1 124 ? -10.413 -11.261 4.968 1.00 76.81 124 ARG A C 1
ATOM 979 O O . ARG A 1 124 ? -10.268 -12.338 4.385 1.00 76.81 124 ARG A O 1
ATOM 986 N N . LEU A 1 125 ? -11.016 -10.207 4.416 1.00 64.69 125 LEU A N 1
ATOM 987 C CA . LEU A 1 125 ? -11.440 -10.211 3.026 1.00 64.69 125 LEU A CA 1
ATOM 988 C C . LEU A 1 125 ? -10.210 -10.427 2.133 1.00 64.69 125 LEU A C 1
ATOM 990 O O . LEU A 1 125 ? -9.179 -9.779 2.333 1.00 64.69 125 LEU A O 1
ATOM 994 N N . PRO A 1 126 ? -10.278 -11.381 1.188 1.00 60.06 126 PRO A N 1
ATOM 995 C CA . PRO A 1 126 ? -9.137 -11.725 0.366 1.00 60.06 126 PRO A CA 1
ATOM 996 C C . PRO A 1 126 ? -8.739 -10.507 -0.449 1.00 60.06 126 PRO A C 1
ATOM 998 O O . PRO A 1 126 ? -9.501 -10.036 -1.296 1.00 60.06 126 PRO A O 1
ATOM 1001 N N . LEU A 1 127 ? -7.527 -10.026 -0.190 1.00 66.88 127 LEU A N 1
ATOM 1002 C CA . LEU A 1 127 ? -6.962 -8.968 -0.996 1.00 66.88 127 LEU A CA 1
ATOM 1003 C C . LEU A 1 127 ? -6.768 -9.484 -2.435 1.00 66.88 127 LEU A C 1
ATOM 1005 O O . LEU A 1 127 ? -6.409 -10.653 -2.626 1.00 66.88 127 LEU A O 1
ATOM 1009 N N . TYR A 1 128 ? -7.005 -8.661 -3.453 1.00 52.78 128 TYR A N 1
ATOM 1010 C CA . TYR A 1 128 ? -7.014 -9.082 -4.859 1.00 52.78 128 TYR A CA 1
ATOM 1011 C C . TYR A 1 128 ? -5.714 -9.817 -5.247 1.00 52.78 128 TYR A C 1
ATOM 1013 O O . TYR A 1 128 ? -4.612 -9.265 -5.208 1.00 52.78 128 TYR A O 1
ATOM 1021 N N . GLY A 1 129 ? -5.845 -11.092 -5.636 1.00 54.06 129 GLY A N 1
ATOM 1022 C CA . GLY A 1 129 ? -4.719 -11.954 -6.019 1.00 54.06 129 GLY A CA 1
ATOM 1023 C C . GLY A 1 129 ? -3.897 -12.518 -4.851 1.00 54.06 129 GLY A C 1
ATOM 1024 O O . GLY A 1 129 ? -2.830 -13.077 -5.079 1.00 54.06 129 GLY A O 1
ATOM 1025 N N . SER A 1 130 ? -4.364 -12.404 -3.606 1.00 53.44 130 SER A N 1
ATOM 1026 C CA . SER A 1 130 ? -3.647 -12.917 -2.430 1.00 53.44 130 SER A CA 1
ATOM 1027 C C . SER A 1 130 ? -4.022 -14.368 -2.135 1.00 53.44 130 SER A C 1
ATOM 1029 O O . SER A 1 130 ? -4.812 -14.642 -1.233 1.00 53.44 130 SER A O 1
ATOM 1031 N N . THR A 1 131 ? -3.443 -15.337 -2.846 1.00 44.25 131 THR A N 1
ATOM 1032 C CA . THR A 1 131 ? -3.391 -16.710 -2.318 1.00 44.25 131 THR A CA 1
ATOM 1033 C C . THR A 1 131 ? -2.278 -16.772 -1.276 1.00 44.25 131 THR A C 1
ATOM 1035 O O . THR A 1 131 ? -1.134 -17.106 -1.581 1.00 44.25 131 THR A O 1
ATOM 1038 N N . VAL A 1 132 ? -2.589 -16.384 -0.039 1.00 45.38 132 VAL A N 1
ATOM 1039 C CA . VAL A 1 132 ? -1.664 -16.528 1.090 1.00 45.38 132 VAL A CA 1
ATOM 1040 C C . VAL A 1 132 ? -1.451 -18.023 1.334 1.00 45.38 132 VAL A C 1
ATOM 1042 O O . VAL A 1 132 ? -2.346 -18.712 1.821 1.00 45.38 132 VAL A O 1
ATOM 1045 N N . SER A 1 133 ? -0.266 -18.539 0.997 1.00 35.22 133 SER A N 1
ATOM 1046 C CA . SER A 1 133 ? 0.170 -19.849 1.483 1.00 35.22 133 SER A CA 1
ATOM 1047 C C . SER A 1 133 ? 0.410 -19.721 2.986 1.00 35.22 133 SER A C 1
ATOM 1049 O O . SER A 1 133 ? 1.323 -19.022 3.431 1.00 35.22 133 SER A O 1
ATOM 1051 N N . ALA A 1 134 ? -0.482 -20.315 3.776 1.00 33.03 134 ALA A N 1
ATOM 1052 C CA . ALA A 1 134 ? -0.448 -20.293 5.230 1.00 33.03 134 ALA A CA 1
ATOM 1053 C C . ALA A 1 134 ? 0.858 -20.928 5.750 1.00 33.03 134 ALA A C 1
ATOM 1055 O O . ALA A 1 134 ? 0.968 -22.147 5.834 1.00 33.03 134 ALA A O 1
ATOM 1056 N N . GLY A 1 135 ? 1.862 -20.110 6.084 1.00 31.95 135 GLY A N 1
ATOM 1057 C CA . GLY A 1 135 ? 3.150 -20.613 6.585 1.00 31.95 135 GLY A CA 1
ATOM 1058 C C . GLY A 1 135 ? 3.998 -19.644 7.417 1.00 31.95 135 GLY A C 1
ATOM 1059 O O . GLY A 1 135 ? 5.069 -20.030 7.875 1.00 31.95 135 GLY A O 1
ATOM 1060 N N . GLY A 1 136 ? 3.556 -18.404 7.648 1.00 33.91 136 GLY A N 1
ATOM 1061 C CA . GLY A 1 136 ? 4.313 -17.419 8.427 1.00 33.91 136 GLY A CA 1
ATOM 1062 C C . GLY A 1 136 ? 3.839 -17.339 9.875 1.00 33.91 136 GLY A C 1
ATOM 1063 O O . GLY A 1 136 ? 2.830 -16.698 10.154 1.00 33.91 136 GLY A O 1
ATOM 1064 N N . GLN A 1 137 ? 4.557 -17.975 10.802 1.00 31.02 137 GLN A N 1
ATOM 1065 C CA . GLN A 1 137 ? 4.360 -17.763 12.240 1.00 31.02 137 GLN A CA 1
ATOM 1066 C C . GLN A 1 137 ? 4.716 -16.311 12.593 1.00 31.02 137 GLN A C 1
ATOM 1068 O O . GLN A 1 137 ? 5.828 -15.857 12.330 1.00 31.02 137 GLN A O 1
ATOM 1073 N N . ASN A 1 138 ? 3.764 -15.583 13.181 1.00 36.06 138 ASN A N 1
ATOM 1074 C CA . ASN A 1 138 ? 3.967 -14.222 13.676 1.00 36.06 138 ASN A CA 1
ATOM 1075 C C . ASN A 1 138 ? 4.941 -14.260 14.872 1.00 36.06 138 ASN A C 1
ATOM 1077 O O . ASN A 1 138 ? 4.652 -14.969 15.842 1.00 36.06 138 ASN A O 1
ATOM 1081 N N . PRO A 1 139 ? 6.070 -13.529 14.861 1.00 32.31 139 PRO A N 1
ATOM 1082 C CA . PRO A 1 139 ? 6.931 -13.450 16.031 1.00 32.31 139 PRO A CA 1
ATOM 1083 C C . PRO A 1 139 ? 6.210 -12.678 17.142 1.00 32.31 139 PRO A C 1
ATOM 1085 O O . PRO A 1 139 ? 5.842 -11.516 16.982 1.00 32.31 139 PRO A O 1
ATOM 1088 N N . VAL A 1 140 ? 6.003 -13.342 18.278 1.00 35.97 140 VAL A N 1
ATOM 1089 C CA . VAL A 1 140 ? 5.503 -12.719 19.507 1.00 35.97 140 VAL A CA 1
ATOM 1090 C C . VAL A 1 140 ? 6.616 -11.827 20.056 1.00 35.97 140 VAL A C 1
ATOM 1092 O O . VAL A 1 140 ? 7.630 -12.326 20.543 1.00 35.97 140 VAL A O 1
ATOM 1095 N N . LEU A 1 141 ? 6.460 -10.507 19.948 1.00 38.38 141 LEU A N 1
ATOM 1096 C CA . LEU A 1 141 ? 7.338 -9.565 20.643 1.00 38.38 141 LEU A CA 1
ATOM 1097 C C . LEU A 1 141 ? 7.001 -9.582 22.145 1.00 38.38 141 LEU A C 1
ATOM 1099 O O . LEU A 1 141 ? 5.819 -9.556 22.492 1.00 38.38 141 LEU A O 1
ATOM 1103 N N . PRO A 1 142 ? 7.999 -9.629 23.046 1.00 26.80 142 PRO A N 1
ATOM 1104 C CA . PRO A 1 142 ? 7.747 -9.555 24.477 1.00 26.80 142 PRO A CA 1
ATOM 1105 C C . PRO A 1 142 ? 7.196 -8.172 24.840 1.00 26.80 142 PRO A C 1
ATOM 1107 O O . PRO A 1 142 ? 7.753 -7.147 24.447 1.00 26.80 142 PRO A O 1
ATOM 1110 N N . HIS A 1 143 ? 6.096 -8.156 25.592 1.00 35.94 143 HIS A N 1
ATOM 1111 C CA . HIS A 1 143 ? 5.585 -6.954 26.240 1.00 35.94 143 HIS A CA 1
ATOM 1112 C C . HIS A 1 143 ? 6.628 -6.467 27.257 1.00 35.94 143 HIS A C 1
ATOM 1114 O O . HIS A 1 143 ? 7.015 -7.232 28.142 1.00 35.94 143 HIS A O 1
ATOM 1120 N N . ALA A 1 144 ? 7.103 -5.232 27.089 1.00 35.25 144 ALA A N 1
ATOM 1121 C CA . ALA A 1 144 ? 7.883 -4.506 28.089 1.00 35.25 144 ALA A CA 1
ATOM 1122 C C . ALA A 1 144 ? 6.951 -3.650 28.952 1.00 35.25 144 ALA A C 1
ATOM 1124 O O . ALA A 1 144 ? 5.962 -3.126 28.385 1.00 35.25 144 ALA A O 1
#